Protein AF-A0A150QYQ2-F1 (afdb_monomer_lite)

Foldseek 3Di:
DDALLLVQLVPQVVVLSVVLVVQPLLVQLVVQVVPDDVPNPVSNLVSLLVSLLNVLSNLLSLQSCVPRVCVRNVVRDHDALLSNQLSVQVVVLVSVQSNDPLSVQLVVQCVPDDVPPPVSNVVSCVVSVVSVVSNVSSVVRCVVGVVVSPPVD

Secondary structure (DSSP, 8-state):
---HHHHHHHHHSHHHHHHHHHSHHHHHHHHHHTTSPTT-HHHHHHHHHHTGGGHHHHHHHHHHHHHHSTTT-TTPPPPPHHHHHHHHHSHHHHHHHHHSHHHHHHHHHHHTSPTT-HHHHHHHHHHTGGGHHHHHHHHHHHHHHTGGGGTT-

pLDDT: mean 93.48, std 7.41, range [43.78, 98.5]

Sequence (153 aa):
LGDPCSTCLSLRCQDTFCTCQENPECAALANCFLICAAGDEPCQQTCLTAHAAGISDSFLEGGCASELCRAQCPSRVPLSACESCRFAGCAAEMNACVANPSCRALLACADACEAGDAGCAEECAMLYEDGAPAAQAVSDCQGAQCGPACEDR

Radius of gyration: 15.5 Å; chains: 1; bounding box: 34×32×44 Å

Structure (mmCIF, N/CA/C/O backbone):
data_AF-A0A150QYQ2-F1
#
_entry.id   AF-A0A150QYQ2-F1
#
loop_
_atom_site.group_PDB
_atom_site.id
_atom_site.type_symbol
_atom_site.label_atom_id
_atom_site.label_alt_id
_atom_site.label_comp_id
_atom_site.label_asym_id
_atom_site.label_entity_id
_atom_site.label_seq_id
_atom_site.pdbx_PDB_ins_code
_atom_site.Cartn_x
_atom_site.Cartn_y
_atom_site.Cartn_z
_atom_site.occupancy
_atom_site.B_iso_or_equiv
_atom_site.auth_seq_id
_atom_site.auth_comp_id
_atom_site.auth_asym_id
_atom_site.auth_atom_id
_atom_site.pdbx_PDB_model_num
ATOM 1 N N . LEU A 1 1 ? 13.959 -7.045 -22.409 1.00 43.78 1 LEU A N 1
ATOM 2 C CA . LEU A 1 1 ? 14.527 -7.980 -21.413 1.00 43.78 1 LEU A CA 1
ATOM 3 C C . LEU A 1 1 ? 14.391 -7.292 -20.073 1.00 43.78 1 LEU A C 1
ATOM 5 O O . LEU A 1 1 ? 14.899 -6.184 -19.955 1.00 43.78 1 LEU A O 1
ATOM 9 N N . GLY A 1 2 ? 13.596 -7.874 -19.175 1.00 66.19 2 GLY A N 1
ATOM 10 C CA . GLY A 1 2 ? 13.321 -7.302 -17.858 1.00 66.19 2 GLY A CA 1
ATOM 11 C C . GLY A 1 2 ? 14.582 -7.232 -17.004 1.00 66.19 2 GLY A C 1
ATOM 12 O O . GLY A 1 2 ? 15.536 -7.983 -17.221 1.00 66.19 2 GLY A O 1
ATOM 13 N N . ASP A 1 3 ? 14.596 -6.304 -16.060 1.00 85.88 3 ASP A N 1
ATOM 14 C CA . ASP A 1 3 ? 15.609 -6.238 -15.017 1.00 85.88 3 ASP A CA 1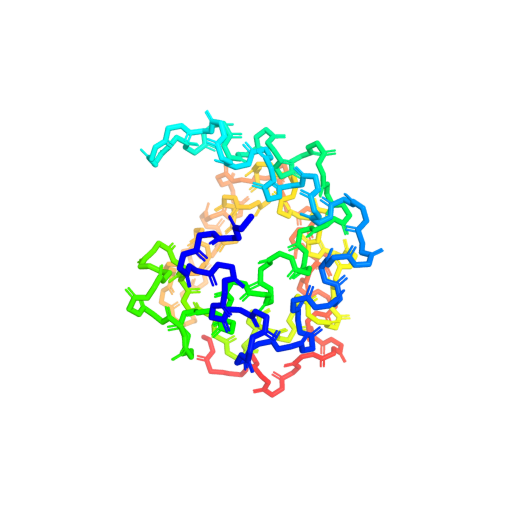
ATOM 15 C C . ASP A 1 3 ? 15.546 -7.489 -14.095 1.00 85.88 3 ASP A C 1
ATOM 17 O O . ASP A 1 3 ? 14.612 -8.302 -14.175 1.00 85.88 3 ASP A O 1
ATOM 21 N N . PRO A 1 4 ? 16.546 -7.699 -13.219 1.00 91.81 4 PRO A N 1
ATOM 22 C CA . PRO A 1 4 ? 16.572 -8.860 -12.331 1.00 91.81 4 PRO A CA 1
ATOM 23 C C . PRO A 1 4 ? 15.351 -8.978 -11.408 1.00 91.81 4 PRO A C 1
ATOM 25 O O . PRO A 1 4 ? 14.941 -10.101 -11.105 1.00 91.81 4 PRO A O 1
ATOM 28 N N . CYS A 1 5 ? 14.763 -7.857 -10.974 1.00 90.88 5 CYS A N 1
ATOM 29 C CA . CYS A 1 5 ? 13.579 -7.858 -10.121 1.00 90.88 5 CYS A CA 1
ATOM 30 C C . CYS A 1 5 ? 12.348 -8.320 -10.906 1.00 90.88 5 CYS A C 1
ATOM 32 O O . CYS A 1 5 ? 11.712 -9.292 -10.499 1.00 90.88 5 CYS A O 1
ATOM 34 N N . SER A 1 6 ? 12.063 -7.727 -12.072 1.00 89.75 6 SER A N 1
ATOM 35 C CA . SER A 1 6 ? 10.929 -8.157 -12.915 1.00 89.75 6 SER A CA 1
ATOM 36 C C . SER A 1 6 ? 11.059 -9.607 -13.398 1.00 89.75 6 SER A C 1
ATOM 38 O O . SER A 1 6 ? 10.071 -10.342 -13.460 1.00 89.75 6 SER A O 1
ATOM 40 N N . THR A 1 7 ? 12.284 -10.079 -13.650 1.00 93.81 7 THR A N 1
ATOM 41 C CA . THR A 1 7 ? 12.533 -11.498 -13.952 1.00 93.81 7 THR A CA 1
ATOM 42 C C . THR A 1 7 ? 12.180 -12.395 -12.764 1.00 93.81 7 THR A C 1
ATOM 44 O O . THR A 1 7 ? 11.520 -13.414 -12.949 1.00 93.81 7 THR A O 1
ATOM 47 N N . CYS A 1 8 ? 12.574 -12.031 -11.540 1.00 95.81 8 CYS A N 1
ATOM 48 C CA . CYS A 1 8 ? 12.218 -12.817 -10.359 1.00 95.81 8 CYS A CA 1
ATOM 49 C C . CYS A 1 8 ? 10.707 -12.817 -10.104 1.00 95.81 8 CYS A C 1
ATOM 51 O O . CYS A 1 8 ? 10.132 -13.884 -9.892 1.00 95.81 8 CYS A O 1
ATOM 53 N N . LEU A 1 9 ? 10.066 -11.650 -10.198 1.00 94.50 9 LEU A N 1
ATOM 54 C CA . LEU A 1 9 ? 8.622 -11.485 -10.037 1.00 94.50 9 LEU A CA 1
ATOM 55 C C . LEU A 1 9 ? 7.838 -12.403 -10.976 1.00 94.50 9 LEU A C 1
ATOM 57 O O . LEU A 1 9 ? 7.037 -13.210 -10.513 1.00 94.50 9 LEU A O 1
ATOM 61 N N . SER A 1 10 ? 8.162 -12.380 -12.271 1.00 94.50 10 SER A N 1
ATOM 62 C CA . SER A 1 10 ? 7.504 -13.235 -13.269 1.00 94.50 10 SER A CA 1
ATOM 63 C C . SER A 1 10 ? 7.705 -14.743 -13.061 1.00 94.50 10 SER A C 1
ATOM 65 O O . SER A 1 10 ? 6.992 -15.537 -13.663 1.00 94.50 10 SER A O 1
ATOM 67 N N . LEU A 1 11 ? 8.661 -15.167 -12.226 1.00 95.44 11 LEU A N 1
ATOM 68 C CA . LEU A 1 11 ? 8.928 -16.582 -11.949 1.00 95.44 11 LEU A CA 1
ATOM 69 C C . LEU A 1 11 ? 8.411 -17.030 -10.579 1.00 95.44 11 LEU A C 1
ATOM 71 O O . LEU A 1 11 ? 7.930 -18.156 -10.449 1.00 95.44 11 LEU A O 1
ATOM 75 N N . ARG A 1 12 ? 8.554 -16.184 -9.555 1.00 97.00 12 ARG A N 1
ATOM 76 C CA . ARG A 1 12 ? 8.298 -16.514 -8.144 1.00 97.00 12 ARG A CA 1
ATOM 77 C C . ARG A 1 12 ? 7.010 -15.905 -7.600 1.00 97.00 12 ARG A C 1
ATOM 79 O O . ARG A 1 12 ? 6.427 -16.491 -6.701 1.00 97.00 12 ARG A O 1
ATOM 86 N N . CYS A 1 13 ? 6.571 -14.789 -8.168 1.00 96.31 13 CYS A N 1
ATOM 87 C CA . CYS A 1 13 ? 5.376 -14.041 -7.783 1.00 96.31 13 CYS A CA 1
ATOM 88 C C . CYS A 1 13 ? 4.368 -14.005 -8.936 1.00 96.31 13 CYS A C 1
ATOM 90 O O . CYS A 1 13 ? 3.761 -12.974 -9.191 1.00 96.31 13 CYS A O 1
ATOM 92 N N . GLN A 1 14 ? 4.234 -15.116 -9.673 1.00 95.81 14 GLN A N 1
ATOM 93 C CA . GLN A 1 14 ? 3.477 -15.170 -10.929 1.00 95.81 14 GLN A CA 1
ATOM 94 C C . GLN A 1 14 ? 2.061 -14.606 -10.794 1.00 95.81 14 GLN A C 1
ATOM 96 O O . GLN A 1 14 ? 1.671 -13.790 -11.619 1.00 95.81 14 GLN A O 1
ATOM 101 N N . ASP A 1 15 ? 1.329 -14.979 -9.746 1.00 95.50 15 ASP A N 1
ATOM 102 C CA . ASP A 1 15 ? -0.065 -14.563 -9.584 1.00 95.50 15 ASP A CA 1
ATOM 103 C C . ASP A 1 15 ? -0.197 -13.047 -9.366 1.00 95.50 15 ASP A C 1
ATOM 105 O O . ASP A 1 15 ? -0.977 -12.384 -10.055 1.00 95.50 15 ASP A O 1
ATOM 109 N N . THR A 1 16 ? 0.597 -12.470 -8.456 1.00 95.06 16 THR A N 1
ATOM 110 C CA . THR A 1 16 ? 0.555 -11.026 -8.171 1.00 95.06 16 THR A CA 1
ATOM 111 C C . THR A 1 16 ? 1.154 -10.205 -9.309 1.00 95.06 16 THR A C 1
ATOM 113 O O . THR A 1 16 ? 0.607 -9.163 -9.659 1.00 95.06 16 THR A O 1
ATOM 116 N N . PHE A 1 17 ? 2.209 -10.710 -9.954 1.00 94.50 17 PHE A N 1
ATOM 117 C CA . PHE A 1 17 ? 2.797 -10.095 -11.141 1.00 94.50 17 PHE A CA 1
ATOM 118 C C . PHE A 1 17 ? 1.806 -10.072 -12.311 1.00 94.50 17 PHE A C 1
ATOM 120 O O . PHE A 1 17 ? 1.599 -9.029 -12.918 1.00 94.50 17 PHE A O 1
ATOM 127 N N . CYS A 1 18 ? 1.150 -11.192 -12.627 1.00 94.94 18 CYS A N 1
ATOM 128 C CA . CYS A 1 18 ? 0.156 -11.240 -13.702 1.00 94.94 18 CYS A CA 1
ATOM 129 C C . CYS A 1 18 ? -1.039 -10.331 -13.404 1.00 94.94 18 CYS A C 1
ATOM 131 O O . CYS A 1 18 ? -1.437 -9.574 -14.282 1.00 94.94 18 CYS A O 1
ATOM 133 N N . THR A 1 19 ? -1.543 -10.337 -12.165 1.00 95.44 19 THR A N 1
ATOM 134 C CA . THR A 1 19 ? -2.625 -9.433 -11.741 1.00 95.44 19 THR A CA 1
ATOM 135 C C . THR A 1 19 ? -2.248 -7.966 -11.975 1.00 95.44 19 THR A C 1
ATOM 137 O O . THR A 1 19 ? -3.001 -7.231 -12.612 1.00 95.44 19 THR A O 1
ATOM 140 N N . CYS A 1 20 ? -1.049 -7.547 -11.553 1.00 94.69 20 CYS A N 1
ATOM 141 C CA . CYS A 1 20 ? -0.577 -6.183 -11.794 1.00 94.69 20 CYS A CA 1
ATOM 142 C C . CYS A 1 20 ? -0.427 -5.874 -13.293 1.00 94.69 20 CYS A C 1
ATOM 144 O O . CYS A 1 20 ? -0.796 -4.796 -13.745 1.00 94.69 20 CYS A O 1
ATOM 146 N N . GLN A 1 21 ? 0.066 -6.818 -14.096 1.00 93.19 21 GLN A N 1
ATOM 147 C CA . GLN A 1 21 ? 0.265 -6.601 -15.532 1.00 93.19 21 GLN A CA 1
ATOM 148 C C . GLN A 1 21 ? -1.048 -6.557 -16.328 1.00 93.19 21 GLN A C 1
ATOM 150 O O . GLN A 1 21 ? -1.105 -5.917 -17.379 1.00 93.19 21 GLN A O 1
ATOM 155 N N . GLU A 1 22 ? -2.103 -7.213 -15.842 1.00 96.31 22 GLU A N 1
ATOM 156 C CA . GLU A 1 22 ? -3.454 -7.138 -16.409 1.00 96.31 22 GLU A CA 1
ATOM 157 C C . GLU A 1 22 ? -4.191 -5.851 -16.002 1.00 96.31 22 GLU A C 1
ATOM 159 O O . GLU A 1 22 ? -5.099 -5.412 -16.715 1.00 96.31 22 GLU A O 1
ATOM 164 N N . ASN A 1 23 ? -3.773 -5.202 -14.910 1.00 96.69 23 ASN A N 1
ATOM 165 C CA . ASN A 1 23 ? -4.270 -3.898 -14.489 1.00 96.69 23 ASN A CA 1
ATOM 166 C C . ASN A 1 23 ? -3.425 -2.757 -15.105 1.00 96.69 23 ASN A C 1
ATOM 168 O O . ASN A 1 23 ? -2.298 -2.507 -14.664 1.00 96.69 23 ASN A O 1
ATOM 172 N N . PRO A 1 24 ? -3.956 -1.986 -16.076 1.00 97.06 24 PRO A N 1
ATOM 173 C CA . PRO A 1 24 ? -3.189 -0.925 -16.729 1.00 97.06 24 PRO A CA 1
ATOM 174 C C . PRO A 1 24 ? -2.717 0.163 -15.756 1.00 97.06 24 PRO A C 1
ATOM 176 O O . PRO A 1 24 ? -1.657 0.745 -15.978 1.00 97.06 24 PRO A O 1
ATOM 179 N N . GLU A 1 25 ? -3.452 0.412 -14.668 1.00 98.25 25 GLU A N 1
ATOM 180 C CA . GLU A 1 25 ? -3.052 1.386 -13.651 1.00 98.25 25 GLU A CA 1
ATOM 181 C C . GLU A 1 25 ? -1.904 0.865 -12.786 1.00 98.25 25 GLU A C 1
ATOM 183 O O . GLU A 1 25 ? -1.042 1.645 -12.397 1.00 98.25 25 GLU A O 1
ATOM 188 N N . CYS A 1 26 ? -1.821 -0.443 -12.525 1.00 97.50 26 CYS A N 1
ATOM 189 C CA . CYS A 1 26 ? -0.697 -1.005 -11.774 1.00 97.50 26 CYS A CA 1
ATOM 190 C C . CYS A 1 26 ? 0.598 -0.945 -12.595 1.00 97.50 26 CYS A C 1
ATOM 192 O O . CYS A 1 26 ? 1.624 -0.448 -12.121 1.00 97.50 26 CYS A O 1
ATOM 194 N N . ALA A 1 27 ? 0.535 -1.334 -13.871 1.00 93.44 27 ALA A N 1
ATOM 195 C CA . ALA A 1 27 ? 1.661 -1.186 -14.789 1.00 93.44 27 ALA A CA 1
ATOM 196 C C . ALA A 1 27 ? 2.072 0.291 -14.976 1.00 93.44 27 ALA A C 1
ATOM 198 O O . ALA A 1 27 ? 3.265 0.609 -15.024 1.00 93.44 27 ALA A O 1
ATOM 199 N N . ALA A 1 28 ? 1.112 1.216 -15.068 1.00 96.88 28 ALA A N 1
ATOM 200 C CA . ALA A 1 28 ? 1.400 2.646 -15.160 1.00 96.88 28 ALA A CA 1
ATOM 201 C C . ALA A 1 28 ? 2.027 3.196 -13.867 1.00 96.88 28 ALA A C 1
ATOM 203 O O . ALA A 1 28 ? 3.018 3.925 -13.939 1.00 96.88 28 ALA A O 1
ATOM 204 N N . LEU A 1 29 ? 1.539 2.773 -12.697 1.00 96.94 29 LEU A N 1
ATOM 205 C CA . LEU A 1 29 ? 2.112 3.106 -11.394 1.00 96.94 29 LEU A CA 1
ATOM 206 C C . LEU A 1 29 ? 3.570 2.647 -11.281 1.00 96.94 29 LEU A C 1
ATOM 208 O O . LEU A 1 29 ? 4.438 3.441 -10.914 1.00 96.94 29 LEU A O 1
ATOM 212 N N . ALA A 1 30 ? 3.862 1.399 -11.658 1.00 92.38 30 ALA A N 1
ATOM 213 C CA . ALA A 1 30 ? 5.221 0.865 -11.652 1.00 92.38 30 ALA A CA 1
ATOM 214 C C . ALA A 1 30 ? 6.160 1.700 -12.537 1.00 92.38 30 ALA A C 1
ATOM 216 O O . ALA A 1 30 ? 7.250 2.074 -12.103 1.00 92.38 30 ALA A O 1
ATOM 217 N N . ASN A 1 31 ? 5.718 2.062 -13.746 1.00 92.19 31 ASN A N 1
ATOM 218 C CA . ASN A 1 31 ? 6.484 2.935 -14.639 1.00 92.19 31 ASN A CA 1
ATOM 219 C C . ASN A 1 31 ? 6.665 4.349 -14.068 1.00 92.19 31 ASN A C 1
ATOM 221 O O . ASN A 1 31 ? 7.735 4.937 -14.225 1.00 92.19 31 ASN A O 1
ATOM 225 N N . CYS A 1 32 ? 5.654 4.887 -13.384 1.00 96.62 32 CYS A N 1
ATOM 226 C CA . CYS A 1 32 ? 5.743 6.184 -12.723 1.00 96.62 32 CYS A CA 1
ATOM 227 C C . CYS A 1 32 ? 6.774 6.165 -11.582 1.00 96.62 32 CYS A C 1
ATOM 229 O O . CYS A 1 32 ? 7.565 7.092 -11.443 1.00 96.62 32 CYS A O 1
ATOM 231 N N . PHE A 1 33 ? 6.879 5.085 -10.807 1.00 93.56 33 PHE A N 1
ATOM 232 C CA . PHE A 1 33 ? 7.916 5.004 -9.774 1.00 93.56 33 PHE A CA 1
ATOM 233 C C . PHE A 1 33 ? 9.345 4.966 -10.326 1.00 93.56 33 PHE A C 1
ATOM 235 O O . PHE A 1 33 ? 10.255 5.443 -9.650 1.00 93.56 33 PHE A O 1
ATOM 242 N N . LEU A 1 34 ? 9.564 4.467 -11.549 1.00 90.50 34 LEU A N 1
ATOM 243 C CA . LEU A 1 34 ? 10.900 4.430 -12.164 1.00 90.50 34 LEU A CA 1
ATOM 244 C C . LEU A 1 34 ? 11.483 5.821 -12.445 1.00 90.50 34 LEU A C 1
ATOM 246 O O . LEU A 1 34 ? 12.701 5.946 -12.571 1.00 90.50 34 LEU A O 1
ATOM 250 N N . ILE A 1 35 ? 10.640 6.853 -12.565 1.00 94.38 35 ILE A N 1
ATOM 251 C CA . ILE A 1 35 ? 11.100 8.231 -12.785 1.00 94.38 35 ILE A CA 1
ATOM 252 C C . ILE A 1 35 ? 11.376 8.983 -11.478 1.00 94.38 35 ILE A C 1
ATOM 254 O O . ILE A 1 35 ? 12.031 10.025 -11.509 1.00 94.38 35 ILE A O 1
ATOM 258 N N . CYS A 1 36 ? 10.912 8.466 -10.340 1.00 94.50 36 CYS A N 1
ATOM 259 C CA . CYS A 1 36 ? 11.161 9.074 -9.041 1.00 94.50 36 CYS A CA 1
ATOM 260 C C . CYS A 1 36 ? 12.590 8.798 -8.571 1.00 94.50 36 CYS A C 1
ATOM 262 O O . CYS A 1 36 ? 13.106 7.685 -8.693 1.00 94.50 36 CYS A O 1
ATOM 264 N N . ALA A 1 37 ? 13.234 9.807 -7.979 1.00 93.56 37 ALA A N 1
ATOM 265 C CA . ALA A 1 37 ? 14.500 9.582 -7.299 1.00 93.56 37 ALA A CA 1
ATOM 266 C C . ALA A 1 37 ? 14.295 8.653 -6.087 1.00 93.56 37 ALA A C 1
ATOM 268 O O . ALA A 1 37 ? 13.221 8.604 -5.480 1.00 93.56 37 ALA A O 1
ATOM 269 N N . ALA A 1 38 ? 15.335 7.901 -5.720 1.00 86.81 38 ALA A N 1
ATOM 270 C CA . ALA A 1 38 ? 15.275 7.027 -4.554 1.00 86.81 38 ALA A CA 1
ATOM 271 C C . ALA A 1 38 ? 14.949 7.847 -3.291 1.00 86.81 38 ALA A C 1
ATOM 273 O O . ALA A 1 38 ? 15.674 8.782 -2.957 1.00 86.81 38 ALA A O 1
ATOM 274 N N . GLY A 1 39 ? 13.861 7.488 -2.603 1.00 86.31 39 GLY A N 1
ATOM 275 C CA . GLY A 1 39 ? 13.380 8.199 -1.413 1.00 86.31 39 GLY A CA 1
ATOM 276 C C . GLY A 1 39 ? 12.587 9.485 -1.686 1.00 86.31 39 GLY A C 1
ATOM 277 O O . GLY A 1 39 ? 12.250 10.183 -0.738 1.00 86.31 39 GLY A O 1
ATOM 278 N N . ASP A 1 40 ? 12.271 9.810 -2.943 1.00 95.31 40 ASP A N 1
ATOM 279 C CA . ASP A 1 40 ? 11.436 10.967 -3.289 1.00 95.31 40 ASP A CA 1
ATOM 280 C C . ASP A 1 40 ? 9.954 10.677 -3.001 1.00 95.31 40 ASP A C 1
ATOM 282 O O . ASP A 1 40 ? 9.189 10.259 -3.875 1.00 95.31 40 ASP A O 1
ATOM 286 N N . GLU A 1 41 ? 9.559 10.845 -1.737 1.00 94.25 41 GLU A N 1
ATOM 287 C CA . GLU A 1 41 ? 8.185 10.608 -1.292 1.00 94.25 41 GLU A CA 1
ATOM 288 C C . GLU A 1 41 ? 7.147 11.499 -1.994 1.00 94.25 41 GLU A C 1
ATOM 290 O O . GLU A 1 41 ? 6.102 10.962 -2.372 1.00 94.25 41 GLU A O 1
ATOM 295 N N . PRO A 1 42 ? 7.391 12.805 -2.247 1.00 97.12 42 PRO A N 1
ATOM 296 C CA . PRO A 1 42 ? 6.466 13.627 -3.029 1.00 97.12 42 PRO A CA 1
ATOM 297 C C . PRO A 1 42 ? 6.234 13.103 -4.454 1.00 97.12 42 PRO A C 1
ATOM 299 O O . PRO A 1 42 ? 5.090 13.072 -4.923 1.00 97.12 42 PRO A O 1
ATOM 302 N N . CYS A 1 43 ? 7.290 12.651 -5.141 1.00 98.06 43 CYS A N 1
ATOM 303 C CA . CYS A 1 43 ? 7.151 12.032 -6.459 1.00 98.06 43 CYS A CA 1
ATOM 304 C C . CYS A 1 43 ? 6.344 10.733 -6.379 1.00 98.06 43 CYS A C 1
ATOM 306 O O . CYS A 1 43 ? 5.385 10.548 -7.131 1.00 98.06 43 CYS A O 1
ATOM 308 N N . GLN A 1 44 ? 6.668 9.861 -5.419 1.00 96.56 44 GLN A N 1
ATOM 309 C CA . GLN A 1 44 ? 5.931 8.613 -5.223 1.00 96.56 44 GLN A CA 1
ATOM 310 C C . GLN A 1 44 ? 4.453 8.870 -4.919 1.00 96.56 44 GLN A C 1
ATOM 312 O O . GLN A 1 44 ? 3.583 8.213 -5.485 1.00 96.56 44 GLN A O 1
ATOM 317 N N . GLN A 1 45 ? 4.149 9.854 -4.073 1.00 97.94 45 GLN A N 1
ATOM 318 C CA . GLN A 1 45 ? 2.772 10.218 -3.773 1.00 97.94 45 GLN A CA 1
ATOM 319 C C . GLN A 1 45 ? 2.027 10.698 -5.020 1.00 97.94 45 GLN A C 1
ATOM 321 O O . GLN A 1 45 ? 0.887 10.300 -5.231 1.00 97.94 45 GLN A O 1
ATOM 326 N N . THR A 1 46 ? 2.679 11.486 -5.877 1.00 98.44 46 THR A N 1
ATOM 327 C CA . THR A 1 46 ? 2.096 11.919 -7.156 1.00 98.44 46 THR A CA 1
ATOM 328 C C . THR A 1 46 ? 1.731 10.721 -8.035 1.00 98.44 46 THR A C 1
ATOM 330 O O . THR A 1 46 ? 0.636 10.684 -8.593 1.00 98.44 46 THR A O 1
ATOM 333 N N . CYS A 1 47 ? 2.606 9.714 -8.114 1.00 98.31 47 CYS A N 1
ATOM 334 C CA . CYS A 1 47 ? 2.333 8.480 -8.847 1.00 98.31 47 CYS A CA 1
ATOM 335 C C . CYS A 1 47 ? 1.157 7.691 -8.258 1.00 98.31 47 CYS A C 1
ATOM 337 O O . CYS A 1 47 ? 0.279 7.265 -9.005 1.00 98.31 47 CYS A O 1
ATOM 339 N N . LEU A 1 48 ? 1.110 7.537 -6.930 1.00 98.31 48 LEU A N 1
ATOM 340 C CA . LEU A 1 48 ? 0.007 6.865 -6.234 1.00 98.31 48 LEU A CA 1
ATOM 341 C C . LEU A 1 48 ? -1.328 7.564 -6.512 1.00 98.31 48 LEU A C 1
ATOM 343 O O . LEU A 1 48 ? -2.308 6.909 -6.852 1.00 98.31 48 LEU A O 1
ATOM 347 N N . THR A 1 49 ? -1.367 8.894 -6.434 1.00 98.38 49 THR A N 1
ATOM 348 C CA . THR A 1 49 ? -2.574 9.664 -6.752 1.00 98.38 49 THR A CA 1
ATOM 349 C C . THR A 1 49 ? -2.983 9.513 -8.221 1.00 98.38 49 THR A C 1
ATOM 351 O O . THR A 1 49 ? -4.168 9.351 -8.506 1.00 98.38 49 THR A O 1
ATOM 354 N N . ALA A 1 50 ? -2.029 9.549 -9.157 1.00 98.44 50 ALA A N 1
ATOM 355 C CA . ALA A 1 50 ? -2.310 9.452 -10.591 1.00 98.44 50 ALA A 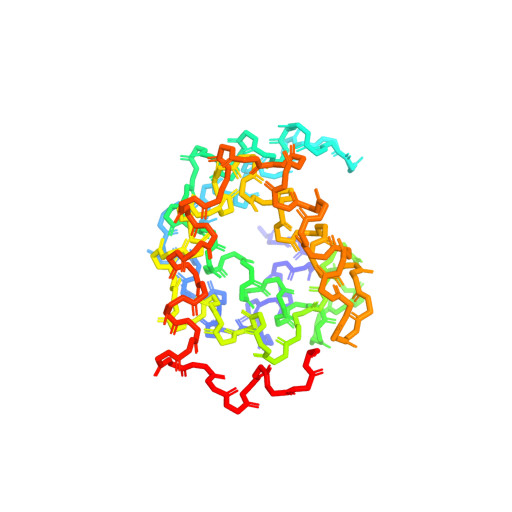CA 1
ATOM 356 C C . ALA A 1 50 ? -2.826 8.068 -11.016 1.00 98.44 50 ALA A C 1
ATOM 358 O O . ALA A 1 50 ? -3.638 7.981 -11.934 1.00 98.44 50 ALA A O 1
ATOM 359 N N . HIS A 1 51 ? -2.382 7.012 -10.332 1.00 98.44 51 HIS A N 1
ATOM 360 C CA . HIS A 1 51 ? -2.655 5.617 -10.680 1.00 98.44 51 HIS A CA 1
ATOM 361 C C . HIS A 1 51 ? -3.319 4.859 -9.529 1.00 98.44 51 HIS A C 1
ATOM 363 O O . HIS A 1 51 ? -2.972 3.719 -9.213 1.00 98.44 51 HIS A O 1
ATOM 369 N N . ALA A 1 52 ? -4.298 5.505 -8.889 1.00 98.31 52 ALA A N 1
ATOM 370 C CA . ALA A 1 52 ? -4.931 5.010 -7.671 1.00 98.31 52 ALA A CA 1
ATOM 371 C C . ALA A 1 52 ? -5.492 3.585 -7.813 1.00 98.31 52 ALA A C 1
ATOM 373 O O . ALA A 1 52 ? -5.362 2.772 -6.902 1.00 98.31 52 ALA A O 1
ATOM 374 N N . ALA A 1 53 ? -6.073 3.250 -8.969 1.00 97.88 53 ALA A N 1
ATOM 375 C CA . ALA A 1 53 ? -6.686 1.940 -9.194 1.00 97.88 53 ALA A CA 1
ATOM 376 C C . ALA A 1 53 ? -5.670 0.780 -9.256 1.00 97.88 53 ALA A C 1
ATOM 378 O O . ALA A 1 53 ? -6.067 -0.378 -9.158 1.00 97.88 53 ALA A O 1
ATOM 379 N N . GLY A 1 54 ? -4.378 1.081 -9.417 1.00 97.88 54 GLY A N 1
ATOM 380 C CA . GLY A 1 54 ? -3.290 0.104 -9.467 1.00 97.88 54 GLY A CA 1
ATOM 381 C C . GLY A 1 54 ? -2.559 -0.106 -8.143 1.00 97.88 54 GLY A C 1
ATOM 382 O O . GLY A 1 54 ? -1.659 -0.940 -8.075 1.00 97.88 54 GLY A O 1
ATOM 383 N N . ILE A 1 55 ? -2.904 0.656 -7.100 1.00 98.38 55 ILE A N 1
ATOM 384 C CA . ILE A 1 55 ? -2.154 0.673 -5.839 1.00 98.38 55 ILE A CA 1
ATOM 385 C C . ILE A 1 55 ? -2.135 -0.712 -5.194 1.00 98.38 55 ILE A C 1
ATOM 387 O O . ILE A 1 55 ? -1.057 -1.251 -4.963 1.00 98.38 55 ILE A O 1
ATOM 391 N N . SER A 1 56 ? -3.296 -1.301 -4.912 1.00 98.31 56 SER A N 1
ATOM 392 C CA . SER A 1 56 ? -3.369 -2.565 -4.170 1.00 98.31 56 SER A CA 1
ATOM 393 C C . SER A 1 56 ? -2.598 -3.692 -4.856 1.00 98.31 56 SER A C 1
ATOM 395 O O . SER A 1 56 ? -1.796 -4.359 -4.205 1.00 98.31 56 SER A O 1
ATOM 397 N N . ASP A 1 57 ? -2.737 -3.826 -6.175 1.00 98.12 57 ASP A N 1
ATOM 398 C CA . ASP A 1 57 ? -1.986 -4.813 -6.957 1.00 98.12 57 ASP A CA 1
ATOM 399 C C . ASP A 1 57 ? -0.472 -4.559 -6.877 1.00 98.12 57 ASP A C 1
ATOM 401 O O . ASP A 1 57 ? 0.307 -5.489 -6.661 1.00 98.12 57 ASP A O 1
ATOM 405 N N . SER A 1 58 ? -0.045 -3.291 -6.952 1.00 96.75 58 SER A N 1
ATOM 406 C CA . SER A 1 58 ? 1.368 -2.911 -6.835 1.00 96.75 58 SER A CA 1
ATOM 407 C C . SER A 1 58 ? 1.940 -3.226 -5.449 1.00 96.75 58 SER A C 1
ATOM 409 O O . SER A 1 58 ? 3.106 -3.617 -5.337 1.00 96.75 58 SER A O 1
ATOM 411 N N . PHE A 1 59 ? 1.165 -3.028 -4.380 1.00 96.94 59 PHE A N 1
ATOM 412 C CA . PHE A 1 59 ? 1.604 -3.342 -3.019 1.00 96.94 59 PHE A CA 1
ATOM 413 C C . PHE A 1 59 ? 1.648 -4.855 -2.778 1.00 96.94 59 PHE A C 1
ATOM 415 O O . PHE A 1 59 ? 2.630 -5.330 -2.213 1.00 96.94 59 PHE A O 1
ATOM 422 N N . LEU A 1 60 ? 0.670 -5.626 -3.263 1.00 97.56 60 LEU A N 1
ATOM 423 C CA . LEU A 1 60 ? 0.674 -7.094 -3.169 1.00 97.56 60 LEU A CA 1
ATOM 424 C C . LEU A 1 60 ? 1.827 -7.725 -3.967 1.00 97.56 60 LEU A C 1
ATOM 426 O O . LEU A 1 60 ? 2.507 -8.628 -3.470 1.00 97.56 60 LEU A O 1
ATOM 430 N N . GLU A 1 61 ? 2.104 -7.227 -5.176 1.00 96.44 61 GLU A N 1
ATOM 431 C CA . GLU A 1 61 ? 3.292 -7.619 -5.944 1.00 96.44 61 GLU A CA 1
ATOM 432 C C . GLU A 1 61 ? 4.575 -7.293 -5.165 1.00 96.44 61 GLU A C 1
ATOM 434 O O . GLU A 1 61 ? 5.454 -8.147 -5.019 1.00 96.44 61 GLU A O 1
ATOM 439 N N . GLY A 1 62 ? 4.669 -6.078 -4.613 1.00 95.38 62 GLY A N 1
ATOM 440 C CA . GLY A 1 62 ? 5.796 -5.648 -3.788 1.00 95.38 62 GLY A CA 1
ATOM 441 C C . GLY A 1 62 ? 5.998 -6.509 -2.537 1.00 95.38 62 GLY A C 1
ATOM 442 O O . GLY A 1 62 ? 7.134 -6.884 -2.242 1.00 95.38 62 GLY A O 1
ATOM 443 N N . GLY A 1 63 ? 4.916 -6.880 -1.850 1.00 96.12 63 GLY A N 1
ATOM 444 C CA . GLY A 1 63 ? 4.934 -7.782 -0.700 1.00 96.12 63 GLY A CA 1
ATOM 445 C C . GLY A 1 63 ? 5.526 -9.139 -1.070 1.00 96.12 63 GLY A C 1
ATOM 446 O O . GLY A 1 63 ? 6.518 -9.557 -0.473 1.00 96.12 63 GLY A O 1
ATOM 447 N N . CYS A 1 64 ? 5.032 -9.767 -2.142 1.00 96.88 64 CYS A N 1
ATOM 448 C CA . CYS A 1 64 ? 5.603 -11.021 -2.639 1.00 96.88 64 CYS A CA 1
ATOM 449 C C . CYS A 1 64 ? 7.087 -10.874 -3.020 1.00 96.88 64 CYS A C 1
ATOM 451 O O . CYS A 1 64 ? 7.921 -11.721 -2.684 1.00 96.88 64 CYS A O 1
ATOM 453 N N . ALA A 1 65 ? 7.447 -9.770 -3.681 1.00 95.94 65 ALA A N 1
ATOM 454 C CA . ALA A 1 65 ? 8.825 -9.492 -4.066 1.00 95.94 65 ALA A CA 1
ATOM 455 C C . ALA A 1 65 ? 9.764 -9.403 -2.855 1.00 95.94 65 ALA A C 1
ATOM 457 O O . ALA A 1 65 ? 10.902 -9.872 -2.918 1.00 95.94 65 ALA A O 1
ATOM 458 N N . SER A 1 66 ? 9.297 -8.806 -1.758 1.00 95.31 66 SER A N 1
ATOM 459 C CA . SER A 1 66 ? 10.076 -8.655 -0.528 1.00 95.31 66 SER A CA 1
ATOM 460 C C . SER A 1 66 ? 10.389 -10.002 0.144 1.00 95.31 66 SER A C 1
ATOM 462 O O . SER A 1 66 ? 11.440 -10.143 0.772 1.00 95.31 66 SER A O 1
ATOM 464 N N . GLU A 1 67 ? 9.519 -11.002 -0.031 1.00 94.75 67 GLU A N 1
ATOM 465 C CA . GLU A 1 67 ? 9.668 -12.338 0.547 1.00 94.75 67 GLU A CA 1
ATOM 466 C C . GLU A 1 67 ? 10.481 -13.263 -0.362 1.00 94.75 67 GLU A C 1
ATOM 468 O O . GLU A 1 67 ? 11.453 -13.885 0.072 1.00 94.75 67 GLU A O 1
ATOM 473 N N . LEU A 1 68 ? 10.110 -13.340 -1.643 1.00 96.31 68 LEU A N 1
ATOM 474 C CA . LEU A 1 68 ? 10.628 -14.352 -2.571 1.00 96.31 68 LEU A CA 1
ATOM 475 C C . LEU A 1 68 ? 11.734 -13.835 -3.496 1.00 96.31 68 LEU A C 1
ATOM 477 O O . LEU A 1 68 ? 12.493 -14.631 -4.052 1.00 96.31 68 LEU A O 1
ATOM 481 N N . CYS A 1 69 ? 11.840 -12.515 -3.653 1.00 96.19 69 CYS A N 1
ATOM 482 C CA . CYS A 1 69 ? 12.747 -11.855 -4.593 1.00 96.19 69 CYS A CA 1
ATOM 483 C C . CYS A 1 69 ? 13.644 -10.805 -3.930 1.00 96.19 69 CYS A C 1
ATOM 485 O O . CYS A 1 69 ? 14.231 -9.974 -4.622 1.00 96.19 69 CYS A O 1
ATOM 487 N N . ARG A 1 70 ? 13.800 -10.836 -2.600 1.00 94.94 70 ARG A N 1
ATOM 488 C CA . ARG A 1 70 ? 14.492 -9.797 -1.816 1.00 94.94 70 ARG A CA 1
ATOM 489 C C . ARG A 1 70 ? 15.869 -9.409 -2.356 1.00 94.94 70 ARG A C 1
ATOM 491 O O . ARG A 1 70 ? 16.232 -8.238 -2.353 1.00 94.94 70 ARG A O 1
ATOM 498 N N . ALA A 1 71 ? 16.641 -10.391 -2.821 1.00 94.62 71 ALA A N 1
ATOM 499 C CA . ALA A 1 71 ? 17.980 -10.157 -3.360 1.00 94.62 71 ALA A CA 1
ATOM 500 C C . ALA A 1 71 ? 17.962 -9.398 -4.699 1.00 94.62 71 ALA A C 1
ATOM 502 O O . ALA A 1 71 ? 18.907 -8.676 -5.005 1.00 94.62 71 ALA A O 1
ATOM 503 N N . GLN A 1 72 ? 16.904 -9.561 -5.496 1.00 95.50 72 GLN A N 1
ATOM 504 C CA . GLN A 1 72 ? 16.721 -8.878 -6.778 1.00 95.50 72 GLN A CA 1
ATOM 505 C C . GLN A 1 72 ? 15.928 -7.572 -6.629 1.00 95.50 72 GLN A C 1
ATOM 507 O O . GLN A 1 72 ? 16.118 -6.659 -7.426 1.00 95.50 72 GLN A O 1
ATOM 512 N N . CYS A 1 73 ? 15.083 -7.475 -5.600 1.00 91.25 73 CYS A N 1
ATOM 513 C CA . CYS A 1 73 ? 14.162 -6.373 -5.340 1.00 91.25 73 CYS A CA 1
ATOM 514 C C . CYS A 1 73 ? 14.410 -5.735 -3.952 1.00 91.25 73 CYS A C 1
ATOM 516 O O . CYS A 1 73 ? 13.520 -5.754 -3.101 1.00 91.25 73 CYS A O 1
ATOM 518 N N . PRO A 1 74 ? 15.603 -5.172 -3.678 1.00 88.81 74 PRO A N 1
ATOM 519 C CA . PRO A 1 74 ? 15.999 -4.768 -2.323 1.00 88.81 74 PRO A CA 1
ATOM 520 C C . PRO A 1 74 ? 15.210 -3.582 -1.749 1.00 88.81 74 PRO A C 1
ATOM 522 O O . PRO A 1 74 ? 15.261 -3.351 -0.546 1.00 88.81 74 PRO A O 1
ATOM 525 N N . SER A 1 75 ? 14.499 -2.824 -2.588 1.00 85.19 75 SER A N 1
ATOM 526 C CA . SER A 1 75 ? 13.662 -1.689 -2.180 1.00 85.19 75 SER A CA 1
ATOM 527 C C . SER A 1 75 ? 12.233 -2.080 -1.792 1.00 85.19 75 SER A C 1
ATOM 529 O O . SER A 1 75 ? 11.460 -1.216 -1.386 1.00 85.19 75 SER A O 1
ATOM 531 N N . ARG A 1 76 ? 11.849 -3.353 -1.951 1.00 89.88 76 ARG A N 1
ATOM 532 C CA . ARG A 1 76 ? 10.497 -3.822 -1.637 1.00 89.88 76 ARG A CA 1
ATOM 533 C C . ARG A 1 76 ? 10.388 -4.141 -0.149 1.00 89.88 76 ARG A C 1
ATOM 535 O O . ARG A 1 76 ? 11.250 -4.816 0.413 1.00 89.88 76 ARG A O 1
ATOM 542 N N . VAL A 1 77 ? 9.326 -3.641 0.471 1.00 88.81 77 VAL A N 1
ATOM 543 C CA . VAL A 1 77 ? 9.062 -3.765 1.909 1.00 88.81 77 VAL A CA 1
ATOM 544 C C . VAL A 1 77 ? 8.038 -4.883 2.125 1.00 88.81 77 VAL A C 1
ATOM 546 O O . VAL A 1 77 ? 7.101 -4.982 1.330 1.00 88.81 77 VAL A O 1
ATOM 549 N N . PRO A 1 78 ? 8.218 -5.742 3.145 1.00 92.69 78 PRO A N 1
ATOM 550 C CA . PRO A 1 78 ? 7.231 -6.759 3.478 1.00 92.69 78 PRO A CA 1
ATOM 551 C C . PRO A 1 78 ? 5.925 -6.140 3.946 1.00 92.69 78 PRO A C 1
ATOM 553 O O . PRO A 1 78 ? 5.925 -5.133 4.649 1.00 92.69 78 PRO A O 1
ATOM 556 N N . LEU A 1 79 ? 4.828 -6.790 3.570 1.00 93.88 79 LEU A N 1
ATOM 557 C CA . LEU A 1 79 ? 3.513 -6.513 4.121 1.00 93.88 79 LEU A CA 1
ATOM 558 C C . LEU A 1 79 ? 3.283 -7.429 5.319 1.00 93.88 79 LEU A C 1
ATOM 560 O O . LEU A 1 79 ? 3.572 -8.624 5.271 1.00 93.88 79 LEU A O 1
ATOM 564 N N . SER A 1 80 ? 2.712 -6.884 6.383 1.00 92.50 80 SER A N 1
ATOM 565 C CA . SER A 1 80 ? 2.105 -7.688 7.440 1.00 92.50 80 SER A CA 1
ATOM 566 C C . SER A 1 80 ? 0.915 -8.499 6.903 1.00 92.50 80 SER A C 1
ATOM 568 O O . SER A 1 80 ? 0.376 -8.235 5.820 1.00 92.50 80 SER A O 1
ATOM 570 N N . ALA A 1 81 ? 0.452 -9.475 7.690 1.00 92.75 81 ALA A N 1
ATOM 571 C CA . ALA A 1 81 ? -0.773 -10.213 7.377 1.00 92.75 81 ALA A CA 1
ATOM 572 C C . ALA A 1 81 ? -1.983 -9.267 7.247 1.00 92.75 81 ALA A C 1
ATOM 574 O O . ALA A 1 81 ? -2.788 -9.412 6.324 1.00 92.75 81 ALA A O 1
ATOM 575 N N . CYS A 1 82 ? -2.066 -8.257 8.119 1.00 93.19 82 CYS A N 1
ATOM 576 C CA . CYS A 1 82 ? -3.135 -7.266 8.094 1.00 93.19 82 CYS A CA 1
ATOM 577 C C . CYS A 1 82 ? -3.097 -6.414 6.820 1.00 93.19 82 CYS A C 1
ATOM 579 O O . CYS A 1 82 ? -4.114 -6.273 6.144 1.00 93.19 82 CYS A O 1
ATOM 581 N N . GLU A 1 83 ? -1.929 -5.882 6.448 1.00 94.88 83 GLU A N 1
ATOM 582 C CA . GLU A 1 83 ? -1.784 -5.086 5.221 1.00 94.88 83 GLU A CA 1
ATOM 583 C C . GLU A 1 83 ? -2.088 -5.911 3.974 1.00 94.88 83 GLU A C 1
ATOM 585 O O . GLU A 1 83 ? -2.827 -5.452 3.106 1.00 94.88 83 GLU A O 1
ATOM 590 N N . SER A 1 84 ? -1.591 -7.150 3.914 1.00 95.75 84 SER A N 1
ATOM 591 C CA . SER A 1 84 ? -1.889 -8.070 2.813 1.00 95.75 84 SER A CA 1
ATOM 592 C C . SER A 1 84 ? -3.395 -8.297 2.677 1.00 95.75 84 SER A C 1
ATOM 594 O O . SER A 1 84 ? -3.931 -8.234 1.571 1.00 95.75 84 SER A O 1
ATOM 596 N N . CYS A 1 85 ? -4.101 -8.491 3.797 1.00 96.88 85 CYS A N 1
ATOM 597 C CA . CYS A 1 85 ? -5.552 -8.614 3.772 1.00 96.88 85 CYS A CA 1
ATOM 598 C C . CYS A 1 85 ? -6.237 -7.323 3.320 1.00 96.88 85 CYS A C 1
ATOM 600 O O . CYS A 1 85 ? -7.127 -7.385 2.478 1.00 96.88 85 CYS A O 1
ATOM 602 N N . ARG A 1 86 ? -5.832 -6.151 3.822 1.00 96.38 86 ARG A N 1
ATOM 603 C CA . ARG A 1 86 ? -6.445 -4.879 3.414 1.00 96.38 86 ARG A CA 1
ATOM 604 C C . ARG A 1 86 ? -6.261 -4.623 1.917 1.00 96.38 86 ARG A C 1
ATOM 606 O O . ARG A 1 86 ? -7.227 -4.270 1.252 1.00 96.38 86 ARG A O 1
ATOM 613 N N . PHE A 1 87 ? -5.067 -4.836 1.366 1.00 97.56 87 PHE A N 1
ATOM 614 C CA . PHE A 1 87 ? -4.839 -4.651 -0.070 1.00 97.56 87 PHE A CA 1
ATOM 615 C C . PHE A 1 87 ? -5.589 -5.684 -0.927 1.00 97.56 87 PHE A C 1
ATOM 617 O O . PHE A 1 87 ? -6.021 -5.354 -2.024 1.00 97.56 87 PHE A O 1
ATOM 624 N N . ALA A 1 88 ? -5.806 -6.910 -0.440 1.00 97.00 88 ALA A N 1
ATOM 625 C CA . ALA A 1 88 ? -6.549 -7.928 -1.187 1.00 97.00 88 ALA A CA 1
ATOM 626 C C . ALA A 1 88 ? -8.082 -7.806 -1.049 1.00 97.00 88 ALA A C 1
ATOM 628 O O . ALA A 1 88 ? -8.808 -7.881 -2.036 1.00 97.00 88 ALA A O 1
ATOM 629 N N . GLY A 1 89 ? -8.585 -7.648 0.176 1.00 96.69 89 GLY A N 1
ATOM 630 C CA . GLY A 1 89 ? -10.013 -7.659 0.509 1.00 96.69 89 GLY A CA 1
ATOM 631 C C . GLY A 1 89 ? -10.669 -6.278 0.524 1.00 96.69 89 GLY A C 1
ATOM 632 O O . GLY A 1 89 ? -11.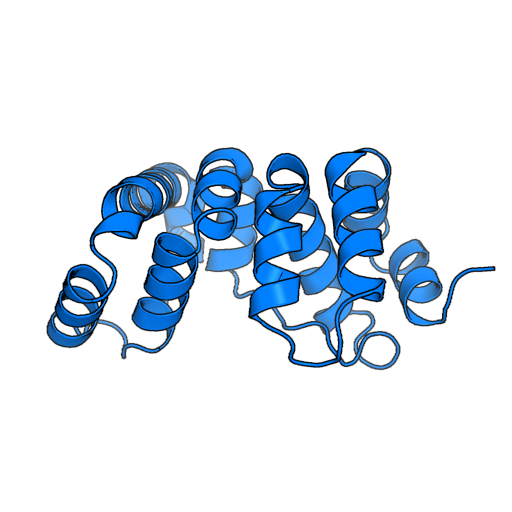866 -6.175 0.275 1.00 96.69 89 GLY A O 1
ATOM 633 N N . CYS A 1 90 ? -9.896 -5.218 0.763 1.00 97.81 90 CYS A N 1
ATOM 634 C CA . CYS A 1 90 ? -10.358 -3.828 0.879 1.00 97.81 90 CYS A CA 1
ATOM 635 C C . CYS A 1 90 ? -9.694 -2.925 -0.166 1.00 97.81 90 CYS A C 1
ATOM 637 O O . CYS A 1 90 ? -9.335 -1.779 0.112 1.00 97.81 90 CYS A O 1
ATOM 639 N N . ALA A 1 91 ? -9.469 -3.463 -1.368 1.00 97.81 91 ALA A N 1
ATOM 640 C CA . ALA A 1 91 ? -8.670 -2.805 -2.395 1.00 97.81 91 ALA A CA 1
ATOM 641 C C . ALA A 1 91 ? -9.209 -1.415 -2.768 1.00 97.81 91 ALA A C 1
ATOM 643 O O . ALA A 1 91 ? -8.430 -0.488 -2.966 1.00 97.81 91 ALA A O 1
ATOM 644 N N . ALA A 1 92 ? -10.533 -1.237 -2.836 1.00 98.12 92 ALA A N 1
ATOM 645 C CA . ALA A 1 92 ? -11.135 0.050 -3.181 1.00 98.12 92 ALA A CA 1
ATOM 646 C C . ALA A 1 92 ? -10.843 1.120 -2.115 1.00 98.12 92 ALA A C 1
ATOM 648 O O . ALA A 1 92 ? -10.395 2.220 -2.444 1.00 98.12 92 ALA A O 1
ATOM 649 N N . GLU A 1 93 ? -11.048 0.781 -0.844 1.00 98.50 93 GLU A N 1
ATOM 650 C CA . GLU A 1 93 ? -10.808 1.652 0.304 1.00 98.50 93 GLU A CA 1
ATOM 651 C C . GLU A 1 93 ? -9.312 1.951 0.462 1.00 98.50 93 GLU A C 1
ATOM 653 O O . GLU A 1 93 ? -8.925 3.107 0.642 1.00 98.50 93 GLU A O 1
ATOM 658 N N . MET A 1 94 ? -8.457 0.933 0.314 1.00 98.19 94 MET A N 1
ATOM 659 C CA . MET A 1 94 ? -7.001 1.088 0.362 1.00 98.19 94 MET A CA 1
ATOM 660 C C . MET A 1 94 ? -6.478 1.956 -0.777 1.00 98.19 94 MET A C 1
ATOM 662 O O . MET A 1 94 ? -5.683 2.861 -0.533 1.00 98.19 94 MET A O 1
ATOM 666 N N . ASN A 1 95 ? -6.943 1.735 -2.007 1.00 98.50 95 ASN A N 1
ATOM 667 C CA . ASN A 1 95 ? -6.564 2.549 -3.158 1.00 98.50 95 ASN A CA 1
ATOM 668 C C . ASN A 1 95 ? -6.952 4.017 -2.941 1.00 98.50 95 ASN A C 1
ATOM 670 O O . ASN A 1 95 ? -6.131 4.908 -3.153 1.00 98.50 95 ASN A O 1
ATOM 674 N N . ALA A 1 96 ? -8.176 4.275 -2.469 1.00 98.38 96 ALA A N 1
ATOM 675 C CA . ALA A 1 96 ? -8.640 5.628 -2.176 1.00 98.38 96 ALA A CA 1
ATOM 676 C C . ALA A 1 96 ? -7.821 6.295 -1.058 1.00 98.38 96 ALA A C 1
ATOM 678 O O . ALA A 1 96 ? -7.446 7.463 -1.184 1.00 98.38 96 ALA A O 1
ATOM 679 N N . CYS A 1 97 ? -7.510 5.560 0.013 1.00 98.38 97 CYS A N 1
ATOM 680 C CA . CYS A 1 97 ? -6.717 6.080 1.120 1.00 98.38 97 CYS A CA 1
ATOM 681 C C . CYS A 1 97 ? -5.264 6.349 0.715 1.00 98.38 97 CYS A C 1
ATOM 683 O O . CYS A 1 97 ? -4.772 7.452 0.902 1.00 98.38 97 CYS A O 1
ATOM 685 N N . VAL A 1 98 ? -4.565 5.389 0.112 1.00 98.25 98 VAL A N 1
ATOM 686 C CA . VAL A 1 98 ? -3.139 5.542 -0.224 1.00 98.25 98 VAL A CA 1
ATOM 687 C C . VAL A 1 98 ? -2.918 6.602 -1.317 1.00 98.25 98 VAL A C 1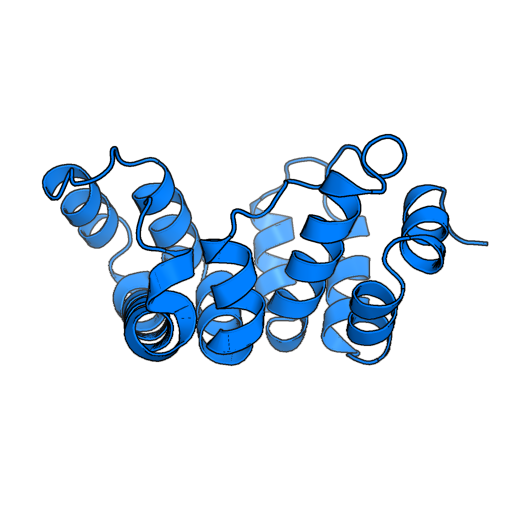
ATOM 689 O O . VAL A 1 98 ? -1.904 7.306 -1.309 1.00 98.25 98 VAL A O 1
ATOM 692 N N . ALA A 1 99 ? -3.882 6.780 -2.225 1.00 98.44 99 ALA A N 1
ATOM 693 C CA . ALA A 1 99 ? -3.876 7.875 -3.195 1.00 98.44 99 ALA A CA 1
ATOM 694 C C . ALA A 1 99 ? -4.039 9.262 -2.545 1.00 98.44 99 ALA A C 1
ATOM 696 O O . ALA A 1 99 ? -3.628 10.261 -3.140 1.00 98.44 99 ALA A O 1
ATOM 697 N N . ASN A 1 100 ? -4.611 9.339 -1.338 1.00 98.19 100 ASN A N 1
ATOM 698 C CA . ASN A 1 100 ? -4.739 10.564 -0.559 1.00 98.19 100 ASN A CA 1
ATOM 699 C C . ASN A 1 100 ? -3.514 10.731 0.371 1.00 98.19 100 ASN A C 1
ATOM 701 O O . ASN A 1 100 ? -3.289 9.893 1.246 1.00 98.19 100 ASN A O 1
ATOM 705 N N . PRO A 1 101 ? -2.731 11.818 0.241 1.00 97.62 101 PRO A N 1
ATOM 706 C CA . PRO A 1 101 ? -1.518 12.009 1.036 1.00 97.62 101 PRO A CA 1
ATOM 707 C C . PRO A 1 101 ? -1.784 12.037 2.545 1.00 97.62 101 PRO A C 1
ATOM 709 O O . PRO A 1 101 ? -1.039 11.418 3.300 1.00 97.62 101 PRO A O 1
ATOM 712 N N . SER A 1 102 ? -2.854 12.705 2.985 1.00 97.88 102 SER A N 1
ATOM 713 C CA . SER A 1 102 ? -3.217 12.794 4.401 1.00 97.88 102 SER A CA 1
ATOM 714 C C . SER A 1 102 ? -3.640 11.434 4.949 1.00 97.88 102 SER A C 1
ATOM 716 O O . SER A 1 102 ? -3.223 11.061 6.037 1.00 97.88 102 SER A O 1
ATOM 718 N N . CYS A 1 103 ? -4.404 10.643 4.190 1.00 98.25 103 CYS A N 1
ATOM 719 C CA . CYS A 1 103 ? -4.804 9.305 4.638 1.00 98.25 103 CYS A CA 1
ATOM 720 C C . CYS A 1 103 ? -3.619 8.336 4.686 1.00 98.25 103 CYS A C 1
ATOM 722 O O . CYS A 1 103 ? -3.450 7.613 5.666 1.00 98.25 103 CYS A O 1
ATOM 724 N N . ARG A 1 104 ? -2.740 8.360 3.677 1.00 96.62 104 ARG A N 1
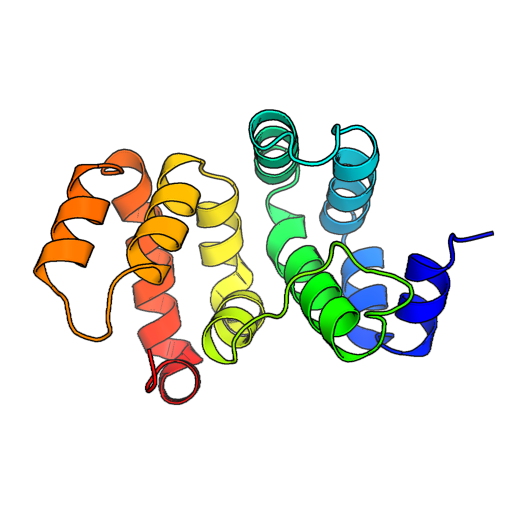ATOM 725 C CA . ARG A 1 104 ? -1.504 7.569 3.695 1.00 96.62 104 ARG A CA 1
ATOM 726 C C . ARG A 1 104 ? -0.617 7.934 4.888 1.00 96.62 104 ARG A C 1
ATOM 728 O O . ARG A 1 104 ? -0.099 7.037 5.549 1.00 96.62 104 ARG A O 1
ATOM 735 N N . ALA A 1 105 ? -0.455 9.228 5.168 1.00 96.75 105 ALA A N 1
ATOM 736 C CA . ALA A 1 105 ? 0.322 9.702 6.308 1.00 96.75 105 ALA A CA 1
ATOM 737 C C . ALA A 1 105 ? -0.329 9.321 7.647 1.00 96.75 105 ALA A C 1
ATOM 739 O O . ALA A 1 105 ? 0.376 8.914 8.568 1.00 96.75 105 ALA A O 1
ATOM 740 N N . LEU A 1 106 ? -1.664 9.359 7.730 1.00 96.75 106 LEU A N 1
ATOM 741 C CA . LEU A 1 106 ? -2.410 8.869 8.885 1.00 96.75 106 LEU A CA 1
ATOM 742 C C . LEU A 1 106 ? -2.145 7.382 9.141 1.00 96.75 106 LEU A C 1
ATOM 744 O O . LEU A 1 106 ? -1.815 7.022 10.267 1.00 96.75 106 LEU A O 1
ATOM 748 N N . LEU A 1 107 ? -2.274 6.530 8.116 1.00 94.31 107 LEU A N 1
ATOM 749 C CA . LEU A 1 107 ? -2.013 5.094 8.254 1.00 94.31 107 LEU A CA 1
ATOM 750 C C . LEU A 1 107 ? -0.575 4.847 8.719 1.00 94.31 107 LEU A C 1
ATOM 752 O O . LEU A 1 107 ? -0.371 4.135 9.692 1.00 94.31 107 LEU A O 1
ATOM 756 N N . ALA A 1 108 ? 0.409 5.493 8.090 1.00 92.88 108 ALA A N 1
ATOM 757 C CA . ALA A 1 108 ? 1.810 5.356 8.486 1.00 92.88 108 ALA A CA 1
ATOM 758 C C . ALA A 1 108 ? 2.071 5.821 9.932 1.00 92.88 108 ALA A C 1
ATOM 760 O O . ALA A 1 108 ? 2.869 5.211 10.639 1.00 92.88 108 ALA A O 1
ATOM 761 N N . CYS A 1 109 ? 1.397 6.884 10.379 1.00 95.75 109 CYS A N 1
ATOM 762 C CA . CYS A 1 109 ? 1.484 7.380 11.751 1.00 95.75 109 CYS A CA 1
ATOM 763 C C . CYS A 1 109 ? 0.883 6.381 12.747 1.00 95.75 109 CYS A C 1
ATOM 765 O O . CYS A 1 109 ? 1.545 6.007 13.711 1.00 95.75 109 CYS A O 1
ATOM 767 N N . ALA A 1 110 ? -0.333 5.895 12.480 1.00 92.06 110 ALA A N 1
ATOM 768 C CA . ALA A 1 110 ? -1.005 4.918 13.331 1.00 92.06 110 ALA A CA 1
ATOM 769 C C . ALA A 1 110 ? -0.234 3.589 13.409 1.00 92.06 110 ALA A C 1
ATOM 771 O O . ALA A 1 110 ? -0.205 2.954 14.457 1.00 92.06 110 ALA A O 1
ATOM 772 N N . ASP A 1 111 ? 0.430 3.191 12.323 1.00 88.25 111 ASP A N 1
ATOM 773 C CA . ASP A 1 111 ? 1.256 1.980 12.257 1.00 88.25 111 ASP A CA 1
ATOM 774 C C . ASP A 1 111 ? 2.545 2.082 13.081 1.00 88.25 111 ASP A C 1
ATOM 776 O O . ASP A 1 111 ? 3.141 1.062 13.421 1.00 88.25 111 ASP A O 1
ATOM 780 N N . ALA A 1 112 ? 2.982 3.303 13.398 1.00 91.06 112 ALA A N 1
ATOM 781 C CA . ALA A 1 112 ? 4.130 3.556 14.259 1.00 91.06 112 ALA A CA 1
ATOM 782 C C . ALA A 1 112 ? 3.762 3.622 15.753 1.00 91.06 112 ALA A C 1
ATOM 784 O O . ALA A 1 112 ? 4.667 3.646 16.591 1.00 91.06 112 ALA A O 1
ATOM 785 N N . CYS A 1 113 ? 2.470 3.662 16.093 1.00 91.44 113 CYS A N 1
ATOM 786 C CA . CYS A 1 113 ? 2.002 3.643 17.475 1.00 91.44 113 CYS A CA 1
ATOM 787 C C . CYS A 1 113 ? 2.187 2.257 18.108 1.00 91.44 113 CYS A C 1
ATOM 789 O O . CYS A 1 113 ? 2.102 1.230 17.434 1.00 91.44 113 CYS A O 1
ATOM 791 N N . GLU A 1 114 ? 2.404 2.213 19.425 1.00 89.19 114 GLU A N 1
ATOM 792 C CA . GLU A 1 114 ? 2.375 0.946 20.158 1.00 89.19 114 GLU A CA 1
ATOM 793 C C . GLU A 1 114 ? 0.950 0.368 20.182 1.00 89.19 114 GLU A C 1
ATOM 795 O O . GLU A 1 114 ? -0.040 1.104 20.241 1.00 89.19 114 GLU A O 1
ATOM 800 N N . ALA A 1 115 ? 0.846 -0.963 20.169 1.00 83.06 115 ALA A N 1
ATOM 801 C CA . ALA A 1 115 ? -0.429 -1.667 20.239 1.00 83.06 115 ALA A CA 1
ATOM 802 C C . ALA A 1 115 ? -1.250 -1.198 21.455 1.00 83.06 115 ALA A C 1
ATOM 804 O O . ALA A 1 115 ? -0.824 -1.323 22.606 1.00 83.06 115 ALA A O 1
ATOM 805 N N . GLY A 1 116 ? -2.444 -0.659 21.201 1.00 80.75 116 GLY A N 1
ATOM 806 C CA . GLY A 1 116 ? -3.338 -0.140 22.240 1.00 80.75 116 GLY A CA 1
ATOM 807 C C . GLY A 1 116 ? -3.028 1.278 22.740 1.00 80.75 116 GLY A C 1
ATOM 808 O O . GLY A 1 116 ? -3.736 1.753 23.632 1.00 80.75 116 GLY A O 1
ATOM 809 N N . ASP A 1 117 ? -2.043 1.981 22.172 1.00 91.50 117 ASP A N 1
ATOM 810 C CA . ASP A 1 117 ? -1.807 3.399 22.462 1.00 91.50 117 ASP A CA 1
ATOM 811 C C . ASP A 1 117 ? -2.853 4.287 21.767 1.00 91.50 117 ASP A C 1
ATOM 813 O O . ASP A 1 117 ? -2.654 4.850 20.687 1.00 91.50 117 ASP A O 1
ATOM 817 N N . ALA A 1 118 ? -4.008 4.410 22.421 1.00 90.12 118 ALA A N 1
ATOM 818 C CA . ALA A 1 118 ? -5.104 5.245 21.949 1.00 90.12 118 ALA A CA 1
ATOM 819 C C . ALA A 1 118 ? -4.732 6.737 21.876 1.00 90.12 118 ALA A C 1
ATOM 821 O O . ALA A 1 118 ? -5.298 7.450 21.052 1.00 90.12 118 ALA A O 1
ATOM 822 N N . GLY A 1 119 ? -3.787 7.205 22.703 1.00 95.12 119 GLY A N 1
ATOM 823 C CA . GLY A 1 119 ? -3.340 8.598 22.687 1.00 95.12 119 GLY A CA 1
ATOM 824 C C . GLY A 1 119 ? -2.532 8.912 21.431 1.00 95.12 119 GLY A C 1
ATOM 825 O O . GLY A 1 119 ? -2.806 9.905 20.761 1.00 95.12 119 GLY A O 1
ATOM 826 N N . CYS A 1 120 ? -1.604 8.023 21.064 1.00 95.69 120 CYS A N 1
ATOM 827 C CA . CYS A 1 120 ? -0.859 8.120 19.809 1.00 95.69 120 CYS A CA 1
ATOM 828 C C . CYS A 1 120 ? -1.794 8.071 18.590 1.00 95.69 120 CYS A C 1
ATOM 830 O O . CYS A 1 120 ? -1.700 8.912 17.695 1.00 95.69 120 CYS A O 1
ATOM 832 N N . ALA A 1 121 ? -2.754 7.139 18.576 1.00 90.75 121 ALA A N 1
ATOM 833 C CA . ALA A 1 121 ? -3.716 7.029 17.480 1.00 90.75 121 ALA A CA 1
ATOM 834 C C . ALA A 1 121 ? -4.594 8.290 17.333 1.00 90.75 121 ALA A C 1
ATOM 836 O O . ALA A 1 121 ? -4.842 8.745 16.213 1.00 90.75 121 ALA A O 1
ATOM 837 N N . GLU A 1 122 ? -5.039 8.878 18.449 1.00 93.12 122 GLU A N 1
ATOM 838 C CA . GLU A 1 122 ? -5.804 10.130 18.456 1.00 93.12 122 GLU A CA 1
ATOM 839 C C . GLU A 1 122 ? -4.959 11.314 17.962 1.00 93.12 122 GLU A C 1
ATOM 841 O O . GLU A 1 122 ? -5.437 12.123 17.165 1.00 93.12 122 GLU A O 1
ATOM 846 N N . GLU A 1 123 ? -3.683 11.391 18.350 1.00 96.19 123 GLU A N 1
ATOM 847 C CA . GLU A 1 123 ? -2.761 12.420 17.860 1.00 96.19 123 GLU A CA 1
ATOM 848 C C . GLU A 1 123 ? -2.538 12.323 16.345 1.00 96.19 123 GLU A C 1
ATOM 850 O O . GLU A 1 123 ? -2.634 13.334 15.646 1.00 96.19 123 GLU A O 1
ATOM 855 N N . CYS A 1 124 ? -2.340 11.114 15.811 1.00 96.38 124 CYS A N 1
ATOM 856 C CA . CYS A 1 124 ? -2.273 10.893 14.367 1.00 96.38 124 CYS A CA 1
ATOM 857 C C . CYS A 1 124 ? -3.552 11.373 13.663 1.00 96.38 124 CYS A C 1
ATOM 859 O O . CYS A 1 124 ? -3.469 12.076 12.654 1.00 96.38 124 CYS A O 1
ATOM 861 N N . ALA A 1 125 ? -4.731 11.035 14.203 1.00 94.00 125 ALA A N 1
ATOM 862 C CA . ALA A 1 125 ? -6.025 11.446 13.653 1.00 94.00 125 ALA A CA 1
ATOM 863 C C . ALA A 1 125 ? -6.197 12.968 13.603 1.00 94.00 125 ALA A C 1
ATOM 865 O O . ALA A 1 125 ? -6.715 13.487 12.615 1.00 94.00 125 ALA A O 1
ATOM 866 N N . MET A 1 126 ? -5.719 13.682 14.624 1.00 95.19 126 MET A N 1
ATOM 867 C CA . MET A 1 126 ? -5.713 15.146 14.631 1.00 95.19 126 MET A CA 1
ATOM 868 C C . MET A 1 126 ? -4.711 15.730 13.631 1.00 95.19 126 MET A C 1
ATOM 870 O O . MET A 1 126 ? -5.013 16.721 12.972 1.00 95.19 126 MET A O 1
ATOM 874 N N . LEU A 1 127 ? -3.524 15.130 13.504 1.00 97.19 127 LEU A N 1
ATOM 875 C CA . LEU A 1 127 ? -2.478 15.619 12.604 1.00 97.19 127 LEU A CA 1
ATOM 876 C C . LEU A 1 127 ? -2.867 15.484 11.123 1.00 97.19 127 LEU A C 1
ATOM 878 O O . LEU A 1 127 ? -2.463 16.305 10.300 1.00 97.19 127 LEU A O 1
ATOM 882 N N . TYR A 1 128 ? -3.663 14.467 10.792 1.00 96.88 128 TYR A N 1
ATOM 883 C CA . TYR A 1 128 ? -4.059 14.138 9.424 1.00 96.88 128 TYR A CA 1
ATOM 884 C C . TYR A 1 128 ? -5.583 14.071 9.257 1.00 96.88 128 TYR A C 1
ATOM 886 O O . TYR A 1 128 ? -6.111 13.141 8.640 1.00 96.88 128 TYR A O 1
ATOM 894 N N . GLU A 1 129 ? -6.290 15.077 9.778 1.00 96.25 129 GLU A N 1
ATOM 895 C CA . GLU A 1 129 ? -7.761 15.130 9.802 1.00 96.25 129 GLU A CA 1
ATOM 896 C C . GLU A 1 129 ? -8.407 14.942 8.415 1.00 96.25 129 GLU A C 1
ATOM 898 O O . GLU A 1 129 ? -9.384 14.206 8.273 1.00 96.25 129 GLU A O 1
ATOM 903 N N . ASP A 1 130 ? -7.801 15.507 7.365 1.00 95.75 130 ASP A N 1
ATOM 904 C CA . ASP A 1 130 ? -8.275 15.395 5.978 1.00 95.75 130 ASP A CA 1
ATOM 905 C C . ASP A 1 130 ? -8.244 13.950 5.444 1.00 95.75 130 ASP A C 1
ATOM 907 O O . ASP A 1 130 ? -8.940 13.606 4.485 1.00 95.75 130 ASP A O 1
ATOM 911 N N . GLY A 1 131 ? -7.414 13.094 6.045 1.00 96.19 131 GLY A N 1
ATOM 912 C CA . GLY A 1 131 ? -7.305 11.676 5.718 1.00 96.19 131 GLY A CA 1
ATOM 913 C C . GLY A 1 131 ? -8.307 10.793 6.460 1.00 96.19 131 GLY A C 1
ATOM 914 O O . GLY A 1 131 ? -8.570 9.672 6.019 1.00 96.19 131 GLY A O 1
ATOM 915 N N . ALA A 1 132 ? -8.891 11.287 7.556 1.00 94.25 132 ALA A N 1
ATOM 916 C CA . ALA A 1 132 ? -9.703 10.488 8.469 1.00 94.25 132 ALA A CA 1
ATOM 917 C C . ALA A 1 132 ? -10.909 9.799 7.799 1.00 94.25 132 ALA A C 1
ATOM 919 O O . ALA A 1 132 ? -11.115 8.616 8.070 1.00 94.25 132 ALA A O 1
ATOM 920 N N . PRO A 1 133 ? -11.675 10.431 6.882 1.00 95.88 133 PRO A N 1
ATOM 921 C CA . PRO A 1 133 ? -12.803 9.753 6.239 1.00 95.88 133 PRO A CA 1
ATOM 922 C C . PRO A 1 133 ? -12.386 8.527 5.413 1.00 95.88 133 PRO A C 1
ATOM 924 O O . PRO A 1 133 ? -13.044 7.489 5.466 1.00 95.88 133 PRO A O 1
ATOM 927 N N . ALA A 1 134 ? -11.282 8.626 4.667 1.00 96.69 134 ALA A N 1
ATOM 928 C CA . ALA A 1 134 ? -10.776 7.514 3.863 1.00 96.69 134 ALA A CA 1
ATOM 929 C C . ALA A 1 134 ? -10.160 6.416 4.745 1.00 96.69 134 ALA A C 1
ATOM 931 O O . ALA A 1 134 ? -10.324 5.231 4.462 1.00 96.69 134 ALA A O 1
ATOM 932 N N . ALA A 1 135 ? -9.516 6.791 5.850 1.00 95.38 135 ALA A N 1
ATOM 933 C CA . ALA A 1 135 ? -8.968 5.831 6.798 1.00 95.38 135 ALA A CA 1
ATOM 934 C C . ALA A 1 135 ? -10.058 5.092 7.577 1.00 95.38 135 ALA A C 1
ATOM 936 O O . ALA A 1 135 ? -9.933 3.894 7.825 1.00 95.38 135 ALA A O 1
ATOM 937 N N . GLN A 1 136 ? -11.153 5.778 7.912 1.00 94.81 136 GLN A N 1
ATOM 938 C CA . GLN A 1 136 ? -12.315 5.144 8.520 1.00 94.81 136 GLN A CA 1
ATOM 939 C C . GLN A 1 136 ? -12.915 4.099 7.577 1.00 94.81 136 GLN A C 1
ATOM 941 O O . GLN A 1 136 ? -13.197 2.994 8.022 1.00 94.81 136 GLN A O 1
ATOM 946 N N . ALA A 1 137 ? -13.019 4.389 6.275 1.00 97.25 137 ALA A N 1
ATOM 947 C CA . ALA A 1 137 ? -13.483 3.405 5.295 1.00 97.25 137 ALA A CA 1
ATOM 948 C C . ALA A 1 137 ? -12.577 2.158 5.245 1.00 97.25 137 ALA A C 1
ATOM 950 O O . ALA A 1 137 ? -13.075 1.032 5.211 1.00 97.25 137 ALA A O 1
ATOM 951 N N . VAL A 1 138 ? -11.251 2.341 5.311 1.00 96.00 138 VAL A N 1
ATOM 952 C CA . VAL A 1 138 ? -10.297 1.223 5.430 1.00 96.00 138 VAL A CA 1
ATOM 953 C C . VAL A 1 138 ? -10.539 0.424 6.713 1.00 96.00 138 VAL A C 1
ATOM 955 O O . VAL A 1 138 ? -10.571 -0.804 6.664 1.00 96.00 138 VAL A O 1
ATOM 958 N N . SER A 1 139 ? -10.731 1.100 7.847 1.00 92.81 139 SER A N 1
ATOM 959 C CA . SER A 1 139 ? -10.986 0.466 9.147 1.00 92.81 139 SER A CA 1
ATOM 960 C C . SER A 1 139 ? -12.298 -0.327 9.160 1.00 92.81 139 SER A C 1
ATOM 962 O O . SER A 1 139 ? -12.323 -1.483 9.584 1.00 92.81 139 SER A O 1
ATOM 964 N N . ASP A 1 140 ? -13.372 0.245 8.614 1.00 95.19 140 ASP A N 1
ATOM 965 C CA . ASP A 1 140 ? -14.680 -0.404 8.508 1.00 95.19 140 ASP A CA 1
ATOM 966 C C . ASP A 1 140 ? -14.593 -1.667 7.640 1.00 95.19 140 ASP A C 1
ATOM 968 O O . ASP A 1 140 ? -15.071 -2.737 8.031 1.00 95.19 140 ASP A O 1
ATOM 972 N N . CYS A 1 141 ? -13.922 -1.577 6.485 1.00 96.75 141 CYS A N 1
ATOM 973 C CA . CYS A 1 141 ? -13.708 -2.736 5.625 1.00 96.75 141 CYS A CA 1
ATOM 974 C C . CYS A 1 141 ? -12.822 -3.793 6.298 1.00 96.75 141 CYS A C 1
ATOM 976 O O . CYS A 1 141 ? -13.139 -4.984 6.259 1.00 96.75 141 CYS A O 1
ATOM 978 N N . GLN A 1 142 ? -11.747 -3.378 6.971 1.00 94.31 142 GLN A N 1
ATOM 979 C CA . GLN A 1 142 ? -10.891 -4.286 7.726 1.00 94.31 142 GLN A CA 1
ATOM 980 C C . GLN A 1 142 ? -11.685 -5.040 8.797 1.00 94.31 142 GLN A C 1
ATOM 982 O O . GLN A 1 142 ? -11.539 -6.257 8.906 1.00 94.31 142 GLN A O 1
ATOM 987 N N . GLY A 1 143 ? -12.521 -4.350 9.576 1.00 91.88 143 GLY A N 1
ATOM 988 C CA . GLY A 1 143 ? -13.361 -4.981 10.594 1.00 91.88 143 GLY A CA 1
ATOM 989 C C . GLY A 1 143 ? -14.320 -6.016 10.001 1.00 91.88 143 GLY A C 1
ATOM 990 O O . GLY A 1 143 ? -14.582 -7.044 10.623 1.00 91.88 143 GLY A O 1
ATOM 991 N N . ALA A 1 144 ? -14.798 -5.782 8.777 1.00 93.94 144 ALA A N 1
ATOM 992 C CA . ALA A 1 144 ? -15.686 -6.698 8.070 1.00 93.94 144 ALA A CA 1
ATOM 993 C C . ALA A 1 144 ? -14.964 -7.895 7.422 1.00 93.94 144 ALA A C 1
ATOM 995 O O . ALA A 1 144 ? -15.531 -8.987 7.381 1.00 93.94 144 ALA A O 1
ATOM 996 N N . GLN A 1 145 ? -13.749 -7.704 6.896 1.00 94.81 145 GLN A N 1
ATOM 997 C CA . GLN A 1 145 ? -13.104 -8.680 6.003 1.00 94.81 145 GLN A CA 1
ATOM 998 C C . GLN A 1 145 ? -11.800 -9.278 6.533 1.00 94.81 145 GLN A C 1
ATOM 1000 O O . GLN A 1 145 ? -11.448 -10.397 6.165 1.00 94.81 145 GLN A O 1
ATOM 1005 N N . CYS A 1 146 ? -11.088 -8.558 7.395 1.00 93.00 146 CYS A N 1
ATOM 1006 C CA . CYS A 1 146 ? -9.710 -8.876 7.762 1.00 93.00 146 CYS A CA 1
ATOM 1007 C C . CYS A 1 146 ? -9.509 -9.292 9.214 1.00 93.00 146 CYS A C 1
ATOM 1009 O O . CYS A 1 146 ? -8.368 -9.570 9.565 1.00 93.00 146 CYS A O 1
ATOM 1011 N N . GLY A 1 147 ? -10.579 -9.374 10.018 1.00 83.31 147 GLY A N 1
ATOM 1012 C CA . GLY A 1 147 ? -10.574 -9.661 11.462 1.00 83.31 147 GLY A CA 1
ATOM 1013 C C . GLY A 1 147 ? -9.304 -10.354 11.982 1.00 83.31 147 GLY A C 1
ATOM 1014 O O . GLY A 1 147 ? -8.415 -9.641 12.446 1.00 83.31 147 GLY A O 1
ATOM 1015 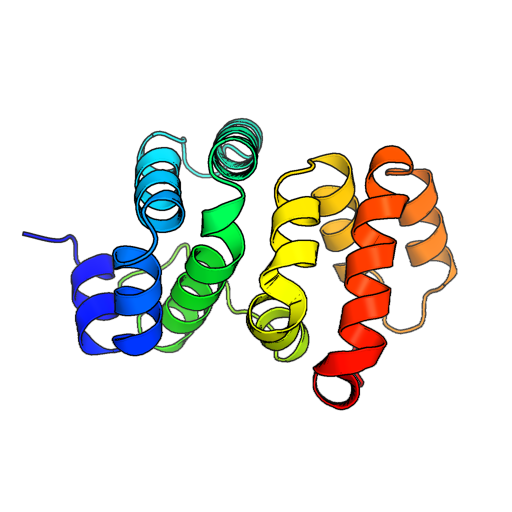N N . PRO A 1 148 ? -9.146 -11.685 11.823 1.00 82.62 148 PRO A N 1
ATOM 1016 C CA . PRO A 1 148 ? -8.008 -12.425 12.382 1.00 82.62 148 PRO A CA 1
ATOM 1017 C C . PRO A 1 148 ? -6.631 -12.002 11.860 1.00 82.62 148 PRO A C 1
ATOM 1019 O O . PRO A 1 148 ? -5.634 -12.131 12.558 1.00 82.62 148 PRO A O 1
ATOM 1022 N N . ALA A 1 149 ? -6.548 -11.486 10.630 1.00 86.62 149 ALA A N 1
ATOM 1023 C CA . ALA A 1 149 ? -5.284 -11.024 10.056 1.00 86.62 149 ALA A CA 1
ATOM 1024 C C . ALA A 1 149 ? -4.775 -9.729 10.716 1.00 86.62 149 ALA A C 1
ATOM 1026 O O . ALA A 1 149 ? -3.609 -9.379 10.542 1.00 86.62 149 ALA A O 1
ATOM 1027 N N . CYS A 1 150 ? -5.642 -9.026 11.451 1.00 84.38 150 CYS A N 1
ATOM 1028 C CA . CYS A 1 150 ? -5.372 -7.739 12.082 1.00 84.38 150 CYS A CA 1
ATOM 1029 C C . CYS A 1 150 ? -5.533 -7.754 13.614 1.00 84.38 150 CYS A C 1
ATOM 1031 O O . CYS A 1 150 ? -5.535 -6.682 14.213 1.00 84.38 150 CYS A O 1
ATOM 1033 N N . GLU A 1 151 ? -5.684 -8.926 14.244 1.00 74.00 151 GLU A N 1
ATOM 1034 C CA . GLU A 1 151 ? -5.847 -9.060 15.706 1.00 74.00 151 GLU A CA 1
ATOM 1035 C C . GLU A 1 151 ? -4.549 -8.789 16.492 1.00 74.00 151 GLU A C 1
ATOM 1037 O O . GLU A 1 151 ? -4.624 -8.379 17.647 1.00 74.00 151 GLU A O 1
ATOM 1042 N N . ASP A 1 152 ? -3.379 -8.950 15.863 1.00 57.34 152 ASP A N 1
ATOM 1043 C CA . ASP A 1 152 ? -2.053 -8.778 16.486 1.00 57.34 152 ASP A CA 1
ATOM 1044 C C . ASP A 1 152 ? -1.406 -7.408 16.187 1.00 57.34 152 ASP A C 1
ATOM 1046 O O . ASP A 1 152 ? -0.178 -7.296 16.128 1.00 57.34 152 ASP A O 1
ATOM 1050 N N . ARG A 1 153 ? -2.218 -6.377 15.931 1.00 57.03 153 ARG A N 1
ATOM 1051 C CA . ARG A 1 153 ? -1.726 -5.006 15.736 1.00 57.03 153 ARG A CA 1
ATOM 1052 C C . ARG A 1 153 ? -1.649 -4.220 17.036 1.00 57.03 153 ARG A C 1
ATOM 1054 O O . ARG A 1 153 ? -2.615 -4.281 17.827 1.00 57.03 153 ARG A O 1
#

Organism: Sorangium cellulosum (NCBI:txid56)